Protein AF-A0A518H7S9-F1 (afdb_monomer)

Organism: NCBI:txid2527974

Structure (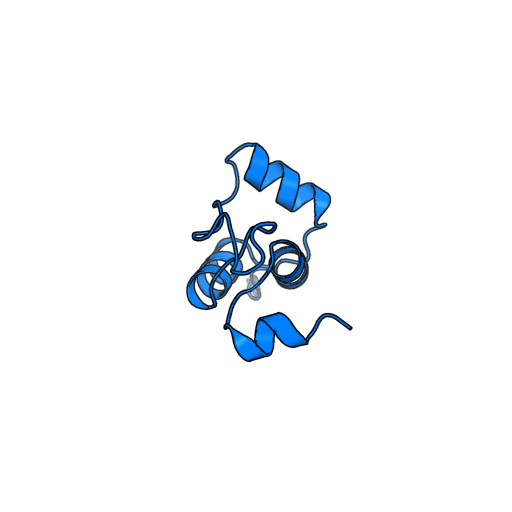mmCIF, N/CA/C/O backbone):
data_AF-A0A518H7S9-F1
#
_entry.id   AF-A0A518H7S9-F1
#
loop_
_atom_site.group_PDB
_atom_site.id
_atom_site.type_symbol
_atom_site.label_atom_id
_atom_site.label_alt_id
_atom_site.label_comp_id
_atom_site.label_asym_id
_atom_site.label_entity_id
_atom_site.label_seq_id
_atom_site.pdbx_PDB_ins_code
_atom_site.Cartn_x
_atom_site.Cartn_y
_atom_site.Cartn_z
_atom_site.occupancy
_atom_site.B_iso_or_equiv
_atom_site.auth_seq_id
_atom_site.auth_comp_id
_atom_site.auth_asym_id
_atom_site.auth_atom_id
_atom_site.pdbx_PDB_model_num
ATOM 1 N N . MET A 1 1 ? -8.629 -20.680 3.103 1.00 42.22 1 MET A N 1
ATOM 2 C CA . MET A 1 1 ? -8.930 -20.200 4.473 1.00 42.22 1 MET A CA 1
ATOM 3 C C . MET A 1 1 ? -8.181 -18.893 4.773 1.00 42.22 1 MET A C 1
ATOM 5 O O . MET A 1 1 ? -7.226 -18.900 5.534 1.00 42.22 1 MET A O 1
ATOM 9 N N . THR A 1 2 ? -8.572 -17.762 4.176 1.00 49.00 2 THR A N 1
ATOM 10 C CA . THR A 1 2 ? -7.956 -16.436 4.460 1.00 49.00 2 THR A CA 1
ATOM 11 C C . THR A 1 2 ? -8.983 -15.300 4.559 1.00 49.00 2 THR A C 1
ATOM 13 O O . THR A 1 2 ? -8.611 -14.137 4.639 1.00 49.00 2 THR A O 1
ATOM 16 N N . THR A 1 3 ? -10.277 -15.626 4.572 1.00 51.72 3 THR A N 1
ATOM 17 C CA . THR A 1 3 ? -11.388 -14.657 4.555 1.00 51.72 3 THR A CA 1
ATOM 18 C C . THR A 1 3 ? -11.624 -13.991 5.919 1.00 51.72 3 THR A C 1
ATOM 20 O O . THR A 1 3 ? -12.139 -12.883 5.986 1.00 51.72 3 THR A O 1
ATOM 23 N N . ALA A 1 4 ? -11.185 -14.617 7.016 1.00 55.12 4 ALA A N 1
ATOM 24 C CA . ALA A 1 4 ? -11.581 -14.234 8.374 1.00 55.12 4 ALA A CA 1
ATOM 25 C C . ALA A 1 4 ? -11.008 -12.899 8.893 1.00 55.12 4 ALA A C 1
ATOM 27 O O . ALA A 1 4 ? -11.548 -12.362 9.851 1.00 55.12 4 ALA A O 1
ATOM 28 N N . LEU A 1 5 ? -9.936 -12.354 8.303 1.00 52.78 5 LEU A N 1
ATOM 29 C CA . LEU A 1 5 ? -9.318 -11.095 8.764 1.00 52.78 5 LEU A CA 1
ATOM 30 C C . LEU A 1 5 ? -9.914 -9.855 8.079 1.00 52.78 5 LEU A C 1
ATOM 32 O O . LEU A 1 5 ? -10.057 -8.814 8.718 1.00 52.78 5 LEU A O 1
ATOM 36 N N . LYS A 1 6 ? -10.317 -9.990 6.809 1.00 50.66 6 LYS A N 1
ATOM 37 C CA . LYS A 1 6 ? -10.979 -8.927 6.043 1.00 50.66 6 LYS A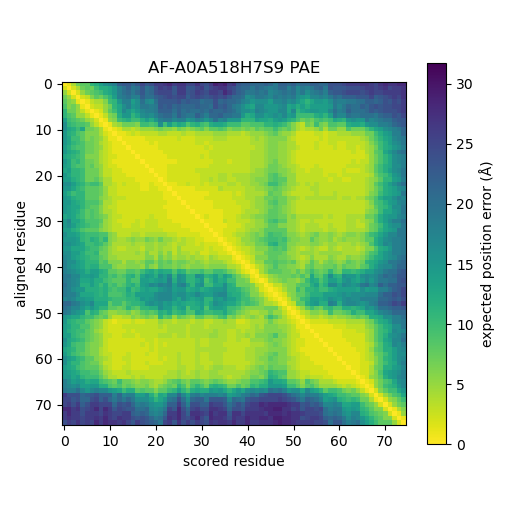 CA 1
ATOM 38 C C . LYS A 1 6 ? -12.362 -8.612 6.626 1.00 50.66 6 LYS A C 1
ATOM 40 O O . LYS A 1 6 ? -12.666 -7.450 6.869 1.00 50.66 6 LYS A O 1
ATOM 45 N N . ASP A 1 7 ? -13.142 -9.653 6.921 1.00 50.38 7 ASP A N 1
ATOM 46 C CA . ASP A 1 7 ? -14.514 -9.536 7.440 1.00 50.38 7 ASP A CA 1
ATOM 47 C C . ASP A 1 7 ? -14.591 -8.987 8.873 1.00 50.38 7 ASP A C 1
ATOM 49 O O . ASP A 1 7 ? -15.567 -8.346 9.244 1.00 50.38 7 ASP A O 1
ATOM 53 N N . ARG A 1 8 ? -13.559 -9.217 9.696 1.00 55.88 8 ARG A N 1
ATOM 54 C CA . ARG A 1 8 ? -13.587 -8.844 11.121 1.00 55.88 8 ARG A CA 1
ATOM 55 C C . ARG A 1 8 ? -13.017 -7.464 11.429 1.00 55.88 8 ARG A C 1
ATOM 57 O O . ARG A 1 8 ? -13.298 -6.937 12.499 1.00 55.88 8 ARG A O 1
ATOM 64 N N . LEU A 1 9 ? -12.163 -6.921 10.557 1.00 63.75 9 LEU A N 1
ATOM 65 C CA . LEU A 1 9 ? -11.359 -5.736 10.875 1.00 63.75 9 LEU A CA 1
ATOM 66 C C . LEU A 1 9 ? -11.314 -4.674 9.764 1.00 63.75 9 LEU A C 1
ATOM 68 O O . LEU A 1 9 ? -10.747 -3.610 9.990 1.00 63.75 9 LEU A O 1
ATOM 72 N N . GLY A 1 10 ? -11.868 -4.938 8.572 1.00 71.00 10 GLY A N 1
ATOM 73 C CA . GLY A 1 10 ? -11.867 -3.966 7.468 1.00 71.00 10 GLY A CA 1
ATOM 74 C C . GLY A 1 10 ? -10.475 -3.651 6.902 1.00 71.00 10 GLY A C 1
ATOM 75 O O . GLY A 1 10 ? -10.285 -2.626 6.249 1.00 71.00 10 GLY A O 1
ATOM 76 N N . TYR A 1 11 ? -9.495 -4.521 7.163 1.00 77.75 11 TYR A N 1
ATOM 77 C CA . TYR A 1 11 ? -8.115 -4.362 6.717 1.00 77.75 11 TYR A CA 1
ATOM 78 C C . TYR A 1 11 ? -7.782 -5.302 5.558 1.00 77.75 11 TYR A C 1
ATOM 80 O O . TYR A 1 11 ? -8.153 -6.477 5.546 1.00 77.75 11 TYR A O 1
ATOM 88 N N . TYR A 1 12 ? -7.011 -4.781 4.614 1.00 81.69 12 TYR A N 1
ATOM 89 C CA . TYR A 1 12 ? -6.596 -5.431 3.382 1.00 81.69 12 TYR A CA 1
ATOM 90 C C . TYR A 1 12 ? -5.090 -5.606 3.361 1.00 81.69 12 TYR A C 1
ATOM 92 O O . TYR A 1 12 ? -4.339 -4.710 3.735 1.00 81.69 12 TYR A O 1
ATOM 100 N N . THR A 1 13 ? -4.615 -6.763 2.919 1.00 83.19 13 THR A N 1
ATOM 101 C CA . THR A 1 13 ? -3.174 -6.980 2.793 1.00 83.19 13 THR A CA 1
ATOM 102 C C . THR A 1 13 ? -2.643 -6.379 1.495 1.00 83.19 13 THR A C 1
ATOM 104 O O . THR A 1 13 ? -3.381 -6.170 0.533 1.00 83.19 13 THR A O 1
ATOM 107 N N . LEU A 1 14 ? -1.323 -6.206 1.410 1.00 84.19 14 LEU A N 1
ATOM 108 C CA . LEU A 1 14 ? -0.661 -5.870 0.145 1.00 84.19 14 LEU A CA 1
ATOM 109 C C . LEU A 1 14 ? -0.965 -6.885 -0.976 1.00 84.19 14 LEU A C 1
ATOM 111 O O . LEU A 1 14 ? -0.982 -6.524 -2.148 1.00 84.19 14 LEU A O 1
ATOM 115 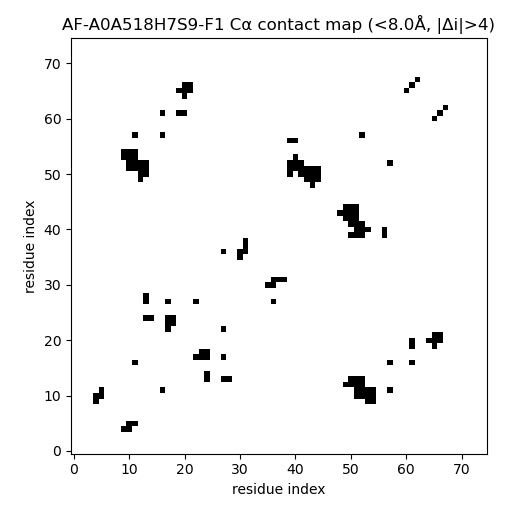N N . ALA A 1 15 ? -1.228 -8.150 -0.634 1.00 84.88 15 ALA A N 1
ATOM 116 C CA . ALA A 1 15 ? -1.637 -9.156 -1.611 1.00 84.88 15 ALA A CA 1
ATOM 117 C C . ALA A 1 15 ? -3.067 -8.929 -2.125 1.00 84.88 15 ALA A C 1
ATOM 119 O O . ALA A 1 15 ? -3.332 -9.186 -3.296 1.00 84.88 15 ALA A O 1
ATOM 120 N N . ASP A 1 16 ? -3.975 -8.428 -1.285 1.00 85.88 16 ASP A N 1
ATOM 121 C CA . ASP A 1 16 ? -5.323 -8.046 -1.718 1.00 85.88 16 ASP A CA 1
ATOM 122 C C . ASP A 1 16 ? -5.279 -6.818 -2.629 1.00 85.88 16 ASP A C 1
ATOM 124 O O . ASP A 1 16 ? -5.965 -6.791 -3.650 1.00 85.88 16 ASP A O 1
ATOM 128 N N . LEU A 1 17 ? -4.422 -5.841 -2.312 1.00 86.00 17 LEU A N 1
ATOM 129 C CA . LEU A 1 17 ? -4.187 -4.687 -3.178 1.00 86.00 17 LEU A CA 1
ATOM 130 C C . LEU A 1 17 ? -3.604 -5.105 -4.530 1.00 86.00 17 LEU A C 1
ATOM 132 O O . LEU A 1 17 ? -4.128 -4.712 -5.563 1.00 86.00 17 LEU A O 1
ATOM 136 N N . ALA A 1 18 ? -2.582 -5.963 -4.530 1.00 88.12 18 ALA A N 1
ATOM 137 C CA . ALA A 1 18 ? -1.987 -6.504 -5.751 1.00 88.12 18 ALA A CA 1
ATOM 138 C C . ALA A 1 18 ? -3.034 -7.151 -6.670 1.00 88.12 18 ALA A C 1
ATOM 140 O O . ALA A 1 18 ? -3.027 -6.915 -7.874 1.00 88.12 18 ALA A O 1
ATOM 141 N N . ARG A 1 19 ? -3.979 -7.908 -6.096 1.00 87.88 19 ARG A N 1
ATOM 142 C CA . ARG A 1 19 ? -5.091 -8.497 -6.854 1.00 87.88 19 ARG A CA 1
ATOM 143 C C . ARG A 1 19 ? -6.034 -7.446 -7.431 1.00 87.88 19 ARG A C 1
ATOM 145 O O . ARG A 1 19 ? -6.445 -7.605 -8.569 1.00 87.88 19 ARG A O 1
ATOM 152 N N . ARG A 1 20 ? -6.378 -6.398 -6.673 1.00 85.81 20 ARG A N 1
ATOM 153 C CA . ARG A 1 20 ? -7.257 -5.321 -7.168 1.00 85.81 20 ARG A CA 1
ATOM 154 C C . ARG A 1 20 ? -6.612 -4.477 -8.264 1.00 85.81 20 ARG A C 1
ATOM 156 O O . ARG A 1 20 ? -7.314 -4.005 -9.142 1.00 85.81 20 ARG A O 1
ATOM 163 N N . LEU A 1 21 ? -5.299 -4.279 -8.191 1.00 86.75 21 LEU A N 1
ATOM 164 C CA . LEU A 1 21 ? -4.542 -3.533 -9.196 1.00 86.75 21 LEU A CA 1
ATOM 165 C C . LEU A 1 21 ? -4.158 -4.392 -10.409 1.00 86.75 21 LEU A C 1
ATOM 167 O O . LEU A 1 21 ? -3.577 -3.866 -11.348 1.00 86.75 21 LEU A O 1
ATOM 171 N N . GLU A 1 22 ? -4.409 -5.704 -10.365 1.00 88.31 22 GLU A N 1
ATOM 172 C CA . GLU A 1 22 ? -3.934 -6.675 -11.362 1.00 88.31 22 GLU A CA 1
ATOM 173 C C . GLU A 1 22 ? -2.401 -6.659 -11.553 1.00 88.31 22 GLU A C 1
ATOM 175 O O . GLU A 1 22 ? -1.864 -7.033 -12.595 1.00 88.31 22 GLU A O 1
ATOM 180 N N . ILE A 1 23 ? -1.661 -6.271 -10.507 1.00 87.44 23 ILE A N 1
ATOM 181 C CA . ILE A 1 23 ? -0.194 -6.210 -10.499 1.00 87.44 23 ILE A CA 1
ATOM 182 C C . ILE A 1 23 ? 0.355 -7.413 -9.721 1.00 87.44 23 ILE A C 1
ATOM 184 O O . ILE A 1 23 ? -0.120 -7.710 -8.621 1.00 87.44 23 ILE A O 1
ATOM 188 N N . PRO A 1 24 ? 1.413 -8.095 -10.199 1.00 90.25 24 PRO A N 1
ATOM 189 C CA . PRO A 1 24 ? 2.044 -9.166 -9.439 1.00 90.25 24 PRO A CA 1
ATOM 190 C C . PRO A 1 24 ? 2.523 -8.695 -8.058 1.00 90.25 24 PRO A C 1
ATOM 192 O O . PRO A 1 24 ? 3.233 -7.696 -7.935 1.00 90.25 24 PRO A O 1
ATOM 195 N N . TYR A 1 25 ? 2.217 -9.469 -7.010 1.00 87.75 25 TYR A N 1
ATOM 196 C CA . TYR A 1 25 ? 2.573 -9.128 -5.624 1.00 87.75 25 TYR A CA 1
ATOM 197 C C . TYR A 1 25 ? 4.058 -8.779 -5.443 1.00 87.75 25 TYR A C 1
ATOM 199 O O . TYR A 1 25 ? 4.380 -7.824 -4.745 1.00 87.75 25 TYR 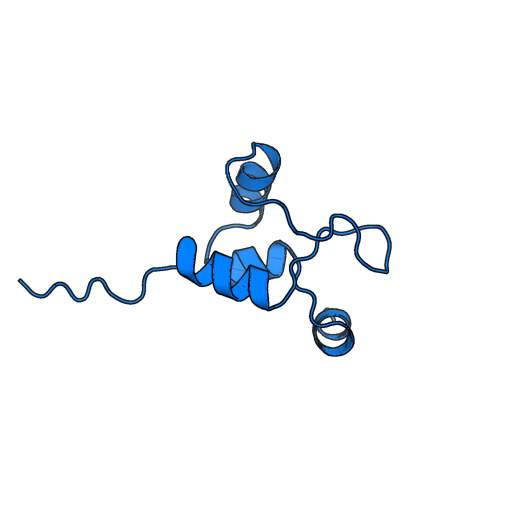A O 1
ATOM 207 N N . ARG A 1 26 ? 4.971 -9.526 -6.082 1.00 88.31 26 ARG A N 1
ATOM 208 C CA . ARG A 1 26 ? 6.420 -9.262 -6.003 1.00 88.31 26 ARG A CA 1
ATOM 209 C C . ARG A 1 26 ? 6.791 -7.889 -6.561 1.00 88.31 26 ARG A C 1
ATOM 211 O O . ARG A 1 26 ? 7.630 -7.212 -5.973 1.00 88.31 26 ARG A O 1
ATOM 218 N N . THR A 1 27 ? 6.160 -7.491 -7.660 1.00 88.75 27 THR A N 1
ATOM 219 C CA . THR A 1 27 ? 6.358 -6.185 -8.292 1.00 88.75 27 THR A CA 1
ATOM 220 C C . THR A 1 27 ? 5.861 -5.079 -7.371 1.00 88.75 27 THR A C 1
ATOM 222 O O . THR A 1 27 ? 6.619 -4.171 -7.033 1.00 88.75 27 THR A O 1
ATOM 225 N N . LEU A 1 28 ? 4.631 -5.211 -6.863 1.00 87.12 28 LEU A N 1
ATOM 226 C CA . LEU A 1 28 ? 4.052 -4.235 -5.942 1.00 87.12 28 LEU A CA 1
ATOM 227 C C . LEU A 1 28 ? 4.864 -4.122 -4.639 1.00 87.12 28 LEU A C 1
ATOM 229 O O . LEU A 1 28 ? 5.168 -3.023 -4.186 1.00 87.12 28 LEU A O 1
ATOM 233 N N . TYR A 1 29 ? 5.298 -5.251 -4.075 1.00 86.69 29 TYR A N 1
ATOM 234 C CA . TYR A 1 29 ? 6.177 -5.288 -2.906 1.00 86.69 29 TYR A CA 1
ATOM 235 C C . TYR A 1 29 ? 7.514 -4.585 -3.159 1.00 86.69 29 TYR A C 1
ATOM 237 O O . TYR A 1 29 ? 7.980 -3.828 -2.309 1.00 86.69 29 TYR A O 1
ATOM 245 N N . GLY A 1 30 ? 8.119 -4.786 -4.334 1.00 88.31 30 GLY A N 1
ATOM 246 C CA . GLY A 1 30 ? 9.322 -4.065 -4.744 1.00 88.31 30 GLY A CA 1
ATOM 247 C C . GLY A 1 30 ? 9.099 -2.553 -4.818 1.00 88.31 30 GLY A C 1
ATOM 248 O O . GLY A 1 30 ? 9.940 -1.787 -4.346 1.00 88.31 30 GLY A O 1
ATOM 249 N N . HIS A 1 31 ? 7.954 -2.108 -5.337 1.00 86.94 31 HIS A N 1
ATOM 250 C CA . HIS A 1 31 ? 7.624 -0.684 -5.401 1.00 86.94 31 HIS A CA 1
ATOM 251 C C . HIS A 1 31 ? 7.398 -0.066 -4.019 1.00 86.94 31 HIS A C 1
ATOM 253 O O . HIS A 1 31 ? 7.956 0.993 -3.744 1.00 86.94 31 HIS A O 1
ATOM 259 N N . VAL A 1 32 ? 6.685 -0.751 -3.121 1.00 85.31 32 VAL A N 1
ATOM 260 C CA . VAL A 1 32 ? 6.527 -0.305 -1.725 1.00 85.31 32 VAL A CA 1
ATOM 261 C C . VAL A 1 32 ? 7.887 -0.237 -1.025 1.00 85.31 32 VAL A C 1
ATOM 263 O O . VAL A 1 32 ? 8.215 0.766 -0.399 1.00 85.31 32 VAL A O 1
ATOM 266 N N . ARG A 1 33 ? 8.731 -1.268 -1.179 1.00 83.12 33 ARG A N 1
ATOM 267 C CA . ARG A 1 33 ? 10.065 -1.324 -0.554 1.00 83.12 33 ARG A CA 1
ATOM 268 C C . ARG A 1 33 ? 11.015 -0.234 -1.059 1.00 83.12 33 ARG A C 1
ATOM 270 O O . ARG A 1 33 ? 11.884 0.200 -0.313 1.00 83.12 33 ARG A O 1
ATOM 277 N N . THR A 1 34 ? 10.875 0.181 -2.315 1.00 87.06 34 THR A N 1
ATOM 278 C CA . THR A 1 34 ? 11.703 1.232 -2.935 1.00 87.06 34 THR A CA 1
ATOM 279 C C . THR A 1 34 ? 11.112 2.634 -2.781 1.00 87.06 34 THR A C 1
ATOM 281 O O . THR A 1 34 ? 11.673 3.582 -3.321 1.00 87.06 34 THR A O 1
ATOM 284 N N . GLY A 1 35 ? 9.989 2.782 -2.065 1.00 82.81 35 GLY A N 1
ATOM 285 C CA . GLY A 1 35 ? 9.316 4.068 -1.857 1.00 82.81 35 GLY A CA 1
ATOM 286 C C . GLY A 1 35 ? 8.588 4.609 -3.093 1.00 82.81 35 GLY A C 1
ATOM 287 O O . GLY A 1 35 ? 8.167 5.759 -3.102 1.00 82.81 35 GLY A O 1
ATOM 288 N N . ARG A 1 36 ? 8.428 3.793 -4.141 1.00 82.19 36 ARG A N 1
ATOM 289 C CA . ARG A 1 36 ? 7.692 4.143 -5.370 1.00 82.19 36 ARG A CA 1
ATOM 290 C C . ARG A 1 36 ? 6.188 3.912 -5.262 1.00 82.19 36 ARG A C 1
ATOM 292 O O . ARG A 1 36 ? 5.459 4.234 -6.191 1.00 82.19 36 ARG A O 1
ATOM 299 N N . PHE A 1 37 ? 5.739 3.307 -4.169 1.00 83.69 37 PHE A N 1
ATOM 300 C CA . PHE A 1 37 ? 4.335 3.037 -3.911 1.00 83.69 37 PHE A CA 1
ATOM 301 C C . PHE A 1 37 ? 4.003 3.394 -2.460 1.00 83.69 37 PHE A C 1
ATOM 303 O O . PHE A 1 37 ? 4.854 3.167 -1.591 1.00 83.69 37 PHE A O 1
ATOM 310 N N . PRO A 1 38 ? 2.798 3.918 -2.174 1.00 81.31 38 PRO A N 1
ATOM 311 C CA . PRO A 1 38 ? 2.425 4.300 -0.821 1.00 81.31 38 PRO A CA 1
ATOM 312 C C . PRO A 1 38 ? 2.538 3.134 0.162 1.00 81.31 38 PRO A C 1
ATOM 314 O O . PRO A 1 38 ? 2.015 2.032 -0.059 1.00 81.31 38 PRO A O 1
ATOM 317 N N . THR A 1 39 ? 3.238 3.385 1.266 1.00 78.44 39 THR A N 1
ATOM 318 C CA . THR A 1 39 ? 3.308 2.441 2.374 1.00 78.44 39 THR A CA 1
ATOM 319 C C . THR A 1 39 ? 1.955 2.367 3.076 1.00 78.44 39 THR A C 1
ATOM 321 O O . THR A 1 39 ? 1.308 3.397 3.250 1.00 78.44 39 THR A O 1
ATOM 324 N N . PRO A 1 40 ? 1.531 1.176 3.513 1.00 75.50 40 PRO A N 1
ATOM 325 C CA . PRO A 1 40 ? 0.288 1.027 4.250 1.00 75.50 40 PRO A CA 1
ATOM 326 C C . PRO A 1 40 ? 0.326 1.798 5.567 1.00 75.50 40 PRO A C 1
ATOM 328 O O . PRO A 1 40 ? 1.324 1.759 6.290 1.00 75.50 4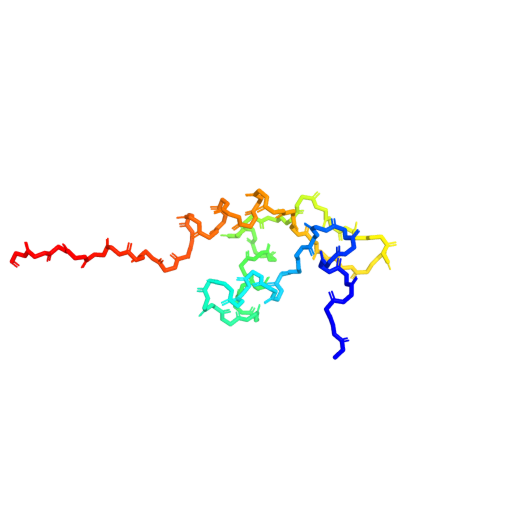0 PRO A O 1
ATOM 331 N N . THR A 1 41 ? -0.800 2.424 5.896 1.00 70.88 41 THR A N 1
ATOM 332 C CA . THR A 1 41 ? -1.009 3.247 7.096 1.00 70.88 41 THR A CA 1
ATOM 333 C C . THR A 1 41 ? -0.756 2.468 8.387 1.00 70.88 41 THR A C 1
ATOM 335 O O . THR A 1 41 ? -0.322 3.030 9.393 1.00 70.88 41 THR A O 1
ATOM 338 N N . ARG A 1 42 ? -0.962 1.144 8.362 1.00 65.69 42 ARG A N 1
ATOM 339 C CA . ARG A 1 42 ? -0.541 0.237 9.430 1.00 65.69 42 ARG A CA 1
ATOM 340 C C . ARG A 1 42 ? 0.511 -0.740 8.930 1.00 65.69 42 ARG A C 1
ATOM 342 O O . ARG A 1 42 ? 0.225 -1.698 8.210 1.00 65.69 42 ARG A O 1
ATOM 349 N N . THR A 1 43 ? 1.735 -0.539 9.404 1.00 60.53 43 THR A N 1
ATOM 350 C CA . THR A 1 43 ? 2.850 -1.477 9.224 1.00 60.53 43 THR A CA 1
ATOM 351 C C . THR A 1 43 ? 2.683 -2.765 10.035 1.00 60.53 43 THR A C 1
ATOM 353 O O . THR A 1 43 ? 3.284 -3.791 9.716 1.00 60.53 43 THR A O 1
ATOM 356 N N . THR A 1 44 ? 1.808 -2.741 11.036 1.00 60.78 44 THR A N 1
ATOM 357 C CA . THR A 1 44 ? 1.541 -3.879 11.907 1.00 60.78 44 THR A CA 1
ATOM 358 C C . THR A 1 44 ? 0.041 -4.023 12.097 1.00 60.78 44 THR A C 1
ATOM 360 O O . THR A 1 44 ? -0.603 -3.191 12.734 1.00 60.78 44 THR A O 1
ATOM 363 N N . GLY A 1 45 ? -0.548 -5.072 11.529 1.00 60.53 45 GLY A N 1
ATOM 364 C CA . GLY A 1 45 ? -1.905 -5.459 11.912 1.00 60.53 45 GLY A CA 1
ATOM 365 C C . GLY A 1 45 ? -1.957 -6.077 13.306 1.00 60.53 45 GLY A C 1
ATOM 366 O O . GLY A 1 45 ? -0.917 -6.253 13.942 1.00 60.53 45 GLY A O 1
ATOM 367 N N . PRO A 1 46 ? -3.159 -6.450 13.770 1.00 59.41 46 PRO A N 1
ATOM 368 C CA . PRO A 1 46 ? -3.368 -6.946 15.130 1.00 59.41 46 PRO A CA 1
ATOM 369 C C . PRO A 1 46 ? -2.549 -8.202 15.464 1.00 59.41 46 PRO A C 1
ATOM 371 O O . PRO A 1 46 ? -2.184 -8.395 16.616 1.00 59.41 46 PRO A O 1
ATOM 374 N N . ASP A 1 47 ? -2.176 -9.002 14.462 1.00 62.12 47 ASP A N 1
ATOM 375 C CA . ASP A 1 47 ? -1.310 -10.179 14.626 1.00 62.12 47 ASP A CA 1
ATOM 376 C C . ASP A 1 47 ? 0.201 -9.866 14.620 1.00 62.12 47 ASP A C 1
ATOM 378 O O . ASP A 1 47 ? 1.031 -10.774 14.574 1.00 62.12 47 ASP A O 1
ATOM 382 N N . GLY A 1 48 ? 0.599 -8.590 14.589 1.00 61.53 48 GLY A N 1
ATOM 383 C CA . GLY A 1 48 ? 1.994 -8.171 14.761 1.00 61.53 48 GLY A CA 1
ATOM 384 C C . GLY A 1 48 ? 2.929 -8.410 13.563 1.00 61.53 48 GLY A C 1
ATOM 385 O O . GLY A 1 48 ? 4.110 -8.090 13.648 1.00 61.53 48 GLY A O 1
ATOM 386 N N . ARG A 1 49 ? 2.449 -8.991 12.452 1.00 60.66 49 ARG A N 1
ATOM 387 C CA . ARG A 1 49 ? 3.334 -9.568 11.411 1.00 60.66 49 ARG A CA 1
ATOM 388 C C . ARG A 1 49 ? 3.128 -9.076 9.979 1.00 60.66 49 ARG A C 1
ATOM 390 O O . ARG A 1 49 ? 3.894 -9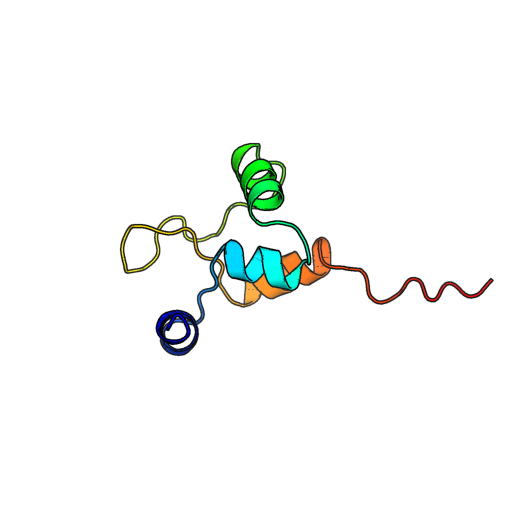.467 9.102 1.00 60.66 49 ARG A O 1
ATOM 397 N N . ARG A 1 50 ? 2.086 -8.293 9.691 1.00 67.81 50 ARG A N 1
ATOM 398 C CA . ARG A 1 50 ? 1.729 -7.934 8.307 1.00 67.81 50 ARG A CA 1
ATOM 399 C C . ARG A 1 50 ? 1.370 -6.460 8.160 1.00 67.81 50 ARG A C 1
ATOM 401 O O . ARG A 1 50 ? 0.805 -5.864 9.071 1.00 67.81 50 ARG A O 1
ATOM 408 N N . LEU A 1 51 ? 1.704 -5.947 6.980 1.00 69.81 51 LEU A N 1
ATOM 409 C CA . LEU A 1 51 ? 1.347 -4.642 6.441 1.00 69.81 51 LEU A CA 1
ATOM 410 C C . LEU A 1 51 ? -0.121 -4.657 5.979 1.00 69.81 51 LEU A C 1
ATOM 412 O O . LEU A 1 51 ? -0.485 -5.534 5.185 1.00 69.81 51 LEU A O 1
ATOM 416 N N . TYR A 1 52 ? -0.937 -3.706 6.440 1.00 75.81 52 TYR A N 1
ATOM 417 C CA . TYR A 1 52 ? -2.358 -3.630 6.089 1.00 75.81 52 TYR A CA 1
ATOM 418 C C . TYR A 1 52 ? -2.805 -2.223 5.670 1.00 75.81 52 TYR A C 1
ATOM 420 O O . TYR A 1 52 ? -2.440 -1.227 6.292 1.00 75.81 52 TYR A O 1
ATOM 428 N N . TYR A 1 53 ? -3.652 -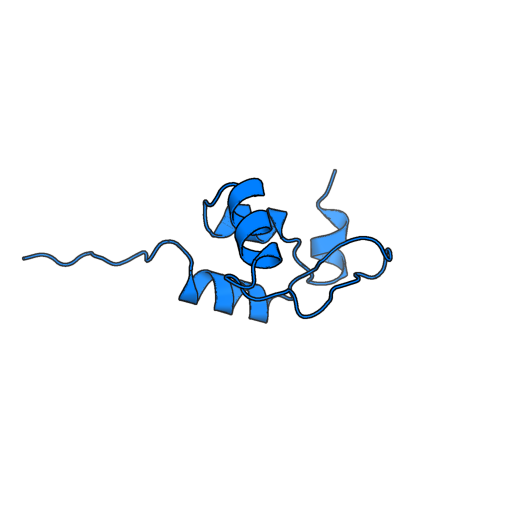2.178 4.647 1.00 81.50 53 TYR A N 1
ATOM 429 C CA . TYR A 1 53 ? -4.382 -1.012 4.155 1.00 81.50 53 TYR A CA 1
ATOM 430 C C . TYR A 1 53 ? -5.801 -1.025 4.733 1.00 81.50 53 TYR A C 1
ATOM 432 O O . TYR A 1 53 ? -6.391 -2.098 4.877 1.00 81.50 53 TYR A O 1
ATOM 440 N N . ASN A 1 54 ? -6.363 0.129 5.085 1.00 82.69 54 ASN A N 1
ATOM 441 C CA . ASN A 1 54 ? -7.797 0.209 5.384 1.00 82.69 54 ASN A CA 1
ATOM 442 C C . ASN A 1 54 ? -8.606 0.266 4.068 1.00 82.69 54 ASN A C 1
ATOM 444 O O . ASN A 1 54 ? -8.041 0.243 2.973 1.00 82.69 54 ASN A O 1
ATOM 448 N N . GLN A 1 55 ? -9.936 0.294 4.161 1.00 82.88 55 GLN A N 1
ATOM 449 C CA . GLN A 1 55 ? -10.786 0.397 2.972 1.00 82.88 55 GLN A CA 1
ATOM 450 C C . GLN A 1 55 ? -10.529 1.694 2.183 1.00 82.88 55 GLN A C 1
ATOM 452 O O . GLN A 1 55 ? -10.402 1.627 0.966 1.00 82.88 55 GLN A O 1
ATOM 457 N N . GLU A 1 56 ? -10.405 2.839 2.857 1.00 82.62 56 GLU A N 1
ATOM 458 C CA . GLU A 1 56 ? -10.202 4.148 2.213 1.00 82.62 56 GLU A CA 1
ATOM 459 C C . GLU A 1 56 ? -8.888 4.209 1.420 1.00 82.62 56 GLU A C 1
ATOM 461 O O . GLU A 1 56 ? -8.873 4.640 0.270 1.00 82.62 56 GLU A O 1
ATOM 466 N N . ASP A 1 57 ? -7.799 3.696 1.994 1.00 83.50 57 ASP A N 1
ATOM 467 C CA . ASP A 1 57 ? -6.497 3.546 1.349 1.00 83.50 57 ASP A CA 1
ATOM 468 C C . ASP A 1 57 ? -6.616 2.652 0.117 1.00 83.50 57 ASP A C 1
ATOM 470 O O . ASP A 1 57 ? -6.056 2.952 -0.932 1.00 83.50 57 ASP A O 1
ATOM 474 N N . MET A 1 58 ? -7.347 1.540 0.222 1.00 84.81 58 MET A N 1
ATOM 475 C CA . MET A 1 58 ? -7.540 0.643 -0.912 1.00 84.81 58 MET A CA 1
ATOM 476 C C . MET A 1 58 ? -8.298 1.323 -2.049 1.00 84.81 58 MET A C 1
ATOM 478 O O . MET A 1 58 ? -7.880 1.187 -3.194 1.00 84.81 58 MET A O 1
ATOM 482 N N . ASP A 1 59 ? -9.389 2.034 -1.759 1.00 85.44 59 ASP A N 1
ATOM 483 C CA . ASP A 1 59 ? -10.156 2.772 -2.769 1.00 85.44 59 ASP A CA 1
ATOM 484 C C . ASP A 1 59 ? -9.321 3.889 -3.405 1.00 85.44 59 ASP A C 1
ATOM 486 O O . ASP A 1 59 ? -9.286 4.016 -4.630 1.00 85.44 59 ASP A O 1
ATOM 490 N N . LEU A 1 60 ? -8.561 4.637 -2.601 1.00 86.06 60 LEU A N 1
ATOM 491 C CA . LEU A 1 60 ? -7.650 5.666 -3.094 1.00 86.06 60 LEU A CA 1
ATOM 492 C C . LEU A 1 60 ? -6.565 5.072 -4.004 1.00 86.06 60 LEU A C 1
ATOM 494 O O . LEU A 1 60 ? -6.325 5.574 -5.100 1.00 86.06 60 LEU A O 1
ATOM 498 N N . LEU A 1 61 ? -5.911 3.990 -3.578 1.00 86.19 61 LEU A N 1
ATOM 499 C CA . LEU A 1 61 ? -4.827 3.360 -4.333 1.00 86.19 61 LEU A CA 1
ATOM 500 C C . LEU A 1 61 ? -5.327 2.698 -5.613 1.00 86.19 61 LEU A C 1
ATOM 502 O O . LEU A 1 61 ? -4.643 2.762 -6.630 1.00 86.19 61 LEU A O 1
ATOM 506 N N . VAL A 1 62 ? -6.513 2.094 -5.588 1.00 86.62 62 VAL A N 1
ATOM 507 C CA . VAL A 1 62 ? -7.150 1.555 -6.794 1.00 86.62 62 VAL A CA 1
ATOM 508 C C . VAL A 1 62 ? -7.564 2.680 -7.741 1.00 86.62 62 VAL A C 1
ATOM 510 O O . VAL A 1 62 ? -7.344 2.558 -8.937 1.00 86.62 62 VAL A O 1
ATOM 513 N N . SER A 1 63 ? -8.068 3.806 -7.240 1.00 85.56 63 SER A N 1
ATOM 514 C CA . SER A 1 63 ? -8.388 4.966 -8.082 1.00 85.56 63 SER A CA 1
ATOM 515 C C . SER A 1 63 ? -7.142 5.585 -8.739 1.00 85.56 63 SER A C 1
ATOM 517 O O . SER A 1 63 ? -7.161 5.958 -9.912 1.00 85.56 63 SER A O 1
ATOM 519 N N . LEU A 1 64 ? -6.026 5.660 -8.006 1.00 84.81 64 LEU A N 1
ATOM 520 C CA . LEU A 1 64 ? -4.782 6.270 -8.490 1.00 84.81 64 LEU A CA 1
ATOM 521 C C . LEU A 1 64 ? -3.950 5.349 -9.394 1.00 84.81 64 LEU A C 1
ATOM 523 O O . LEU A 1 64 ? -3.355 5.821 -10.363 1.00 84.81 64 LEU A O 1
ATOM 527 N N . TYR A 1 65 ? -3.865 4.062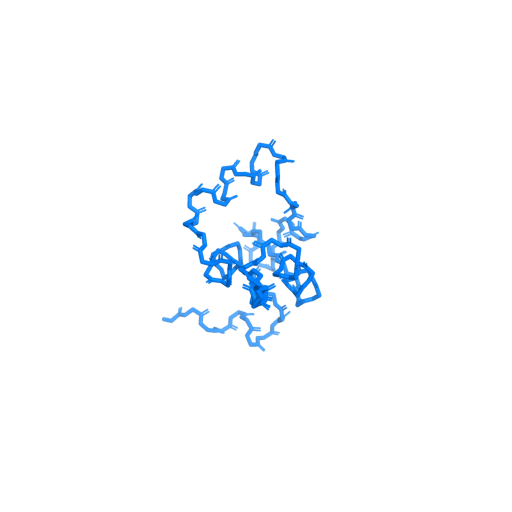 -9.050 1.00 83.94 65 TYR A N 1
ATOM 528 C CA . TYR A 1 65 ? -2.934 3.100 -9.655 1.00 83.94 65 TYR A CA 1
ATOM 529 C C . TYR A 1 65 ? -3.619 1.886 -10.277 1.00 83.94 65 TYR A C 1
ATOM 531 O O . TYR A 1 65 ? -2.940 1.055 -10.882 1.00 83.94 65 TYR A O 1
ATOM 539 N N . GLY A 1 66 ? -4.925 1.731 -10.073 1.00 80.94 66 GLY A N 1
ATOM 540 C CA . GLY A 1 66 ? -5.684 0.645 -10.669 1.00 80.94 66 GLY A CA 1
ATOM 541 C C . GLY A 1 66 ? -5.789 0.805 -12.179 1.00 80.94 66 GLY A C 1
ATOM 542 O O . GLY A 1 66 ? -5.470 1.867 -12.729 1.00 80.94 66 GLY A O 1
ATOM 543 N N . PRO A 1 67 ? -6.224 -0.258 -12.869 1.00 70.62 67 PRO A N 1
ATOM 544 C CA . PRO A 1 67 ? -6.537 -0.159 -14.280 1.00 70.62 67 PRO A CA 1
ATOM 545 C C . PRO A 1 67 ? -7.561 0.964 -14.454 1.00 70.62 67 PRO A C 1
ATOM 547 O O . PRO A 1 67 ? -8.645 0.927 -13.873 1.00 70.62 67 PRO A O 1
ATOM 550 N N . LYS A 1 68 ? -7.199 1.997 -15.221 1.00 63.28 68 LYS A N 1
ATOM 551 C CA . LYS A 1 68 ? -8.155 3.025 -15.623 1.00 63.28 68 LYS A CA 1
ATOM 552 C C . LYS A 1 68 ? -9.163 2.361 -16.552 1.00 63.28 68 LYS A C 1
ATOM 554 O O . LYS A 1 68 ? -8.939 2.293 -17.759 1.00 63.28 68 LYS A O 1
ATOM 559 N N . GLU A 1 69 ? -10.257 1.849 -15.998 1.00 52.66 69 GLU A N 1
ATOM 560 C CA . GLU A 1 69 ? -11.465 1.624 -16.783 1.00 52.66 69 GLU A CA 1
ATOM 561 C C . GLU A 1 69 ? -11.884 2.986 -17.335 1.00 52.66 69 GLU A C 1
ATOM 563 O O . GLU A 1 69 ? -12.369 3.851 -16.611 1.00 52.66 69 GLU A O 1
ATOM 568 N N . GLY A 1 70 ? -11.590 3.212 -18.613 1.00 49.00 70 GLY A N 1
ATOM 569 C CA . GLY A 1 70 ? -11.871 4.475 -19.280 1.00 49.00 70 GLY A CA 1
ATOM 570 C C . GLY A 1 70 ? -10.654 5.083 -19.960 1.00 49.00 70 GLY A C 1
ATOM 571 O O . GLY A 1 70 ? -10.272 6.208 -19.660 1.00 49.00 70 GLY A O 1
ATOM 572 N N . ASN A 1 71 ? -10.098 4.378 -20.944 1.00 43.62 71 ASN A N 1
ATOM 573 C CA . ASN A 1 71 ? -9.736 5.059 -22.184 1.00 43.62 71 ASN A CA 1
ATOM 574 C C . ASN A 1 71 ? -10.623 4.523 -23.310 1.00 43.62 71 ASN A C 1
ATOM 576 O O . ASN A 1 71 ? -10.151 3.960 -24.292 1.00 43.62 71 ASN A O 1
ATOM 580 N N . SER A 1 72 ? -11.935 4.705 -23.143 1.00 49.28 72 SER A N 1
ATOM 581 C CA . SER A 1 72 ? -12.861 4.835 -24.269 1.00 49.28 72 SER A CA 1
ATOM 582 C C . SER A 1 72 ? -12.657 6.217 -24.900 1.00 49.28 72 SER A C 1
ATOM 584 O O . SER A 1 72 ? -13.592 7.009 -24.964 1.00 49.28 72 SER A O 1
ATOM 586 N N . ASP A 1 73 ? -11.430 6.546 -25.311 1.00 48.28 73 ASP A N 1
ATOM 587 C CA . ASP A 1 73 ? -11.220 7.680 -26.207 1.00 48.28 73 ASP A CA 1
ATOM 588 C C . ASP A 1 73 ? -11.478 7.150 -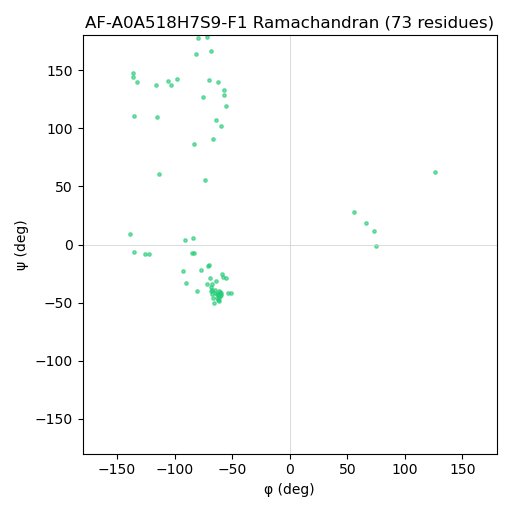27.615 1.00 48.28 73 ASP A C 1
ATOM 590 O O . ASP A 1 73 ? -10.616 6.601 -28.298 1.00 48.28 73 ASP A O 1
ATOM 594 N N . ALA A 1 74 ? -12.758 7.196 -27.975 1.00 48.16 74 ALA A N 1
ATOM 595 C CA . ALA A 1 74 ? -13.188 7.141 -29.350 1.00 48.16 74 ALA A CA 1
ATOM 596 C C . ALA A 1 74 ? -12.651 8.391 -30.053 1.00 48.16 74 ALA A C 1
ATOM 598 O O . ALA A 1 74 ? -13.175 9.486 -29.834 1.00 48.16 74 ALA A O 1
ATOM 599 N N . ARG A 1 75 ? -11.643 8.228 -30.912 1.00 43.69 75 ARG A N 1
ATOM 600 C CA . ARG A 1 75 ? -11.414 9.143 -32.029 1.00 43.69 75 ARG A CA 1
ATOM 601 C C . ARG A 1 75 ? -10.591 8.524 -33.144 1.00 43.69 75 ARG A C 1
ATOM 603 O O . ARG A 1 75 ? -9.560 7.890 -32.842 1.00 43.69 75 ARG A O 1
#

Foldseek 3Di:
DPVVPCVPPQKDACVNLCVQQVHPSVVSVVCLVVVNADFAPDCQDPVRHGGIHHPVRSVVCCVVRHPPPDPPVDD

InterPro domains:
  IPR009061 Putative DNA-binding domain superfamily [SSF46955] (11-64)
  IPR041657 Helix-turn-helix domain, group 17 [PF12728] (11-59)

Solvent-accessible surface area (backbone atoms only — not comparable to full-atom values): 4576 Å² total; per-residue (Å²): 144,76,65,74,56,43,79,75,67,52,42,37,41,62,64,54,49,17,61,70,40,74,42,58,50,70,59,52,51,51,30,36,75,70,68,76,35,87,71,48,90,32,69,53,39,98,84,69,77,42,48,27,27,46,60,69,54,47,56,51,47,39,71,75,66,21,76,71,87,73,78,82,73,84,124

Radius of gyration: 13.72 Å; Cα contacts (8 Å, |Δi|>4): 75; chains: 1; bounding box: 26×29×47 Å

Nearest PDB structures (foldseek):
  3iao-assembly1_A-2  TM=6.377E-01  e=4.570E-02  Bacillus subtilis
  5gpe-assembly4_H  TM=6.827E-01  e=1.486E-01  Cupriavidus metallidurans CH34
  4lhf-assembly1_A  TM=5.310E-01  e=5.181E-01  Peduovirus P2
  6pig-assembly1_I  TM=5.274E-01  e=1.037E+00  Vibrio cholerae
  5nsr-assembly1_D  TM=3.063E-01  e=4.770E+00  Escherichia coli K-12

Sequence (75 aa):
MTTALKDRLGYYTLADLARRLEIPYRTLYGHVRTGRFPTPTRTTGPDGRRLYYNQEDMDLLVSLYGPKEGNSDAR

Mean predicted aligned error: 9.36 Å

pLDDT: mean 73.54, std 14.75, range [42.22, 90.25]

Secondary structure (DSSP, 8-state):
--THHHHHH--EEHHHHHHHTT--HHHHHHHHHTTSSPPPSBSS-TTSS--EE-HHHHHHHHHHHS--S------